Protein AF-A0A2S4V5U6-F1 (afdb_monomer_lite)

Structure (mmCIF, N/CA/C/O backbone):
data_AF-A0A2S4V5U6-F1
#
_entry.id   AF-A0A2S4V5U6-F1
#
loop_
_atom_site.group_PDB
_atom_site.id
_atom_site.type_symbol
_atom_site.label_atom_id
_atom_site.label_alt_id
_atom_site.label_comp_id
_atom_site.label_asym_id
_atom_site.label_entity_id
_atom_site.label_seq_id
_atom_site.pdbx_PDB_ins_code
_atom_site.Cartn_x
_atom_site.Cartn_y
_atom_site.Cartn_z
_atom_site.occupancy
_atom_site.B_iso_or_equiv
_atom_site.auth_seq_id
_atom_site.auth_comp_id
_atom_site.auth_asym_id
_atom_site.auth_atom_id
_atom_site.pdbx_PDB_model_num
ATOM 1 N N . MET A 1 1 ? 80.285 39.585 6.128 1.00 39.12 1 MET A N 1
ATOM 2 C CA . MET A 1 1 ? 80.106 38.207 5.616 1.00 39.12 1 MET A CA 1
ATOM 3 C C . MET A 1 1 ? 78.692 37.793 6.022 1.00 39.12 1 MET A C 1
ATOM 5 O O . MET A 1 1 ? 78.458 37.693 7.212 1.00 39.12 1 MET A O 1
ATOM 9 N N . VAL A 1 2 ? 77.653 37.970 5.188 1.00 35.75 2 VAL A N 1
ATOM 10 C CA . VAL A 1 2 ? 77.141 37.021 4.156 1.00 35.75 2 VAL A CA 1
ATOM 11 C C . VAL A 1 2 ? 77.070 35.597 4.740 1.00 35.75 2 VAL A C 1
ATOM 13 O O . VAL A 1 2 ? 78.108 35.108 5.160 1.00 35.75 2 VAL A O 1
ATOM 16 N N . ALA A 1 3 ? 75.934 34.904 4.883 1.00 43.38 3 ALA A N 1
ATOM 17 C CA . ALA A 1 3 ? 74.762 34.727 4.010 1.00 43.38 3 ALA A CA 1
ATOM 18 C C . ALA A 1 3 ? 73.458 34.610 4.848 1.00 43.38 3 ALA A C 1
ATOM 20 O O . ALA A 1 3 ? 73.509 34.146 5.980 1.00 43.38 3 ALA A O 1
ATOM 21 N N . LYS A 1 4 ? 72.295 35.151 4.449 1.00 37.78 4 LYS A N 1
ATOM 22 C CA . LYS A 1 4 ? 71.373 34.708 3.376 1.00 37.78 4 LYS A CA 1
ATOM 23 C C . LYS A 1 4 ? 70.916 33.247 3.536 1.00 37.78 4 LYS A C 1
ATOM 25 O O . LYS A 1 4 ? 71.579 32.336 3.060 1.00 37.78 4 LYS A O 1
ATOM 30 N N . GLY A 1 5 ? 69.744 33.068 4.144 1.00 37.75 5 GLY A N 1
ATOM 31 C CA . GLY A 1 5 ? 68.896 31.884 4.016 1.00 37.75 5 GLY A CA 1
ATOM 32 C C . GLY A 1 5 ? 67.465 32.376 3.830 1.00 37.75 5 GLY A C 1
ATOM 33 O O . GLY A 1 5 ? 66.904 32.994 4.728 1.00 37.75 5 GLY A O 1
ATOM 34 N N . ALA A 1 6 ? 66.934 32.200 2.630 1.00 43.66 6 ALA A N 1
ATOM 35 C CA . ALA A 1 6 ? 65.596 32.586 2.222 1.00 43.66 6 ALA A CA 1
ATOM 36 C C . ALA A 1 6 ? 64.948 31.348 1.588 1.00 43.66 6 ALA A C 1
ATOM 38 O O . ALA A 1 6 ? 65.655 30.675 0.842 1.00 43.66 6 ALA A O 1
ATOM 39 N N . VAL A 1 7 ? 63.630 31.178 1.817 1.00 38.94 7 VAL A N 1
ATOM 40 C CA . VAL A 1 7 ? 62.630 30.839 0.768 1.00 38.94 7 VAL A CA 1
ATOM 41 C C . VAL A 1 7 ? 62.704 29.346 0.334 1.00 38.94 7 VAL A C 1
ATOM 43 O O . VAL A 1 7 ? 63.752 28.875 -0.073 1.00 38.94 7 VAL A O 1
ATOM 46 N N . GLU A 1 8 ? 61.695 28.466 0.440 1.00 36.72 8 GLU A N 1
ATOM 47 C CA . GLU A 1 8 ? 60.225 28.547 0.571 1.00 36.72 8 GLU A CA 1
ATOM 48 C C . GLU A 1 8 ? 59.717 27.232 1.192 1.00 36.72 8 GLU A C 1
ATOM 50 O O . GLU A 1 8 ? 60.303 26.168 0.997 1.00 36.72 8 GLU A O 1
ATOM 55 N N . SER A 1 9 ? 58.617 27.277 1.940 1.00 43.78 9 SER A N 1
ATOM 56 C CA . SER A 1 9 ? 57.800 26.090 2.214 1.00 43.78 9 SER A CA 1
ATOM 57 C C . SER A 1 9 ? 56.418 26.394 1.670 1.00 43.78 9 SER A C 1
ATOM 59 O O . SER A 1 9 ? 55.636 27.108 2.293 1.00 43.78 9 SER A O 1
ATOM 61 N N . GLU A 1 10 ? 56.198 25.918 0.450 1.00 48.16 10 GLU A N 1
ATOM 62 C CA . GLU A 1 10 ? 54.968 26.075 -0.309 1.00 48.16 10 GLU A CA 1
ATOM 63 C C . GLU A 1 10 ? 53.798 25.445 0.453 1.00 48.16 10 GLU A C 1
ATOM 65 O O . GLU A 1 10 ? 53.814 24.272 0.838 1.00 48.16 10 GLU A O 1
ATOM 70 N N . ALA A 1 11 ? 52.777 26.263 0.682 1.00 43.38 11 ALA A N 1
ATOM 71 C CA . ALA A 1 11 ? 51.491 25.856 1.204 1.00 43.38 11 ALA A CA 1
ATOM 72 C C . ALA A 1 11 ? 50.638 25.297 0.057 1.00 43.38 11 ALA A C 1
ATOM 74 O O . ALA A 1 11 ? 50.002 26.055 -0.668 1.00 43.38 11 ALA A O 1
ATOM 75 N N . GLU A 1 12 ? 50.559 23.976 -0.076 1.00 45.78 12 GLU A N 1
ATOM 76 C CA . GLU A 1 12 ? 49.562 23.343 -0.946 1.00 45.78 12 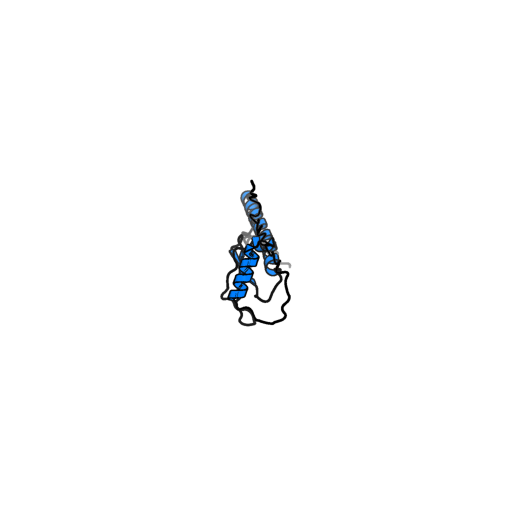GLU A CA 1
ATOM 77 C C . GLU A 1 12 ? 48.275 23.102 -0.152 1.00 45.78 12 GLU A C 1
ATOM 79 O O . GLU A 1 12 ? 48.064 22.106 0.545 1.00 45.78 12 GLU A O 1
ATOM 84 N N . LYS A 1 13 ? 47.406 24.106 -0.247 1.00 44.38 13 LYS A N 1
ATOM 85 C CA . LYS A 1 13 ? 46.023 24.108 0.213 1.00 44.38 13 LYS A CA 1
ATOM 86 C C . LYS A 1 13 ? 45.183 23.285 -0.770 1.00 44.38 13 LYS A C 1
ATOM 88 O O . LYS A 1 13 ? 44.552 23.832 -1.668 1.00 44.38 13 LYS A O 1
ATOM 93 N N . GLY A 1 14 ? 45.151 21.969 -0.585 1.00 35.97 14 GLY A N 1
ATOM 94 C CA . GLY A 1 14 ? 44.276 21.072 -1.341 1.00 35.97 14 GLY A CA 1
ATOM 95 C C . GLY A 1 14 ? 42.813 21.182 -0.904 1.00 35.97 14 GLY A C 1
ATOM 96 O O . GLY A 1 14 ? 42.323 20.345 -0.149 1.00 35.97 14 GLY A O 1
ATOM 97 N N . VAL A 1 15 ? 42.104 22.209 -1.380 1.00 46.12 15 VAL A N 1
ATOM 98 C CA . VAL A 1 15 ? 40.636 22.196 -1.460 1.00 46.12 15 VAL A CA 1
ATOM 99 C C . VAL A 1 15 ? 40.277 21.192 -2.551 1.00 46.12 15 VAL A C 1
ATOM 101 O O . VAL A 1 15 ? 40.352 21.506 -3.735 1.00 46.12 15 VAL A O 1
ATOM 104 N N . SER A 1 16 ? 39.925 19.967 -2.167 1.00 39.97 16 SER A N 1
ATOM 105 C CA . SER A 1 16 ? 39.178 19.093 -3.068 1.00 39.97 16 SER A CA 1
ATOM 106 C C . SER A 1 16 ? 37.713 19.480 -2.943 1.00 39.97 16 SER A C 1
ATOM 108 O O . SER A 1 16 ? 37.043 19.184 -1.955 1.00 39.97 16 SER A O 1
ATOM 110 N N . ASP A 1 17 ? 37.280 20.243 -3.941 1.00 40.75 17 ASP A N 1
ATOM 111 C CA . ASP A 1 17 ? 35.897 20.548 -4.258 1.00 40.75 17 ASP A CA 1
ATOM 112 C C . ASP A 1 17 ? 35.076 19.259 -4.120 1.00 40.75 17 ASP A C 1
ATOM 114 O O . ASP A 1 17 ? 35.270 18.285 -4.856 1.00 40.75 17 ASP A O 1
ATOM 118 N N . VAL A 1 18 ? 34.214 19.214 -3.101 1.00 49.16 18 VAL A N 1
ATOM 119 C CA . VAL A 1 18 ? 33.159 18.213 -3.039 1.00 49.16 18 VAL A CA 1
ATOM 120 C C . VAL A 1 18 ? 32.259 18.573 -4.201 1.00 49.16 18 VAL A C 1
ATOM 122 O O . VAL A 1 18 ? 31.381 19.424 -4.067 1.00 49.16 18 VAL A O 1
ATOM 125 N N . ASN A 1 19 ? 32.508 17.926 -5.337 1.00 46.19 19 ASN A N 1
ATOM 126 C CA . ASN A 1 19 ? 31.580 17.872 -6.441 1.00 46.19 19 ASN A CA 1
ATOM 127 C C . ASN A 1 19 ? 30.310 17.199 -5.908 1.00 46.19 19 ASN A C 1
ATOM 129 O O . ASN A 1 19 ? 30.114 15.986 -6.002 1.00 46.19 19 ASN A O 1
ATOM 133 N N . VAL A 1 20 ? 29.457 18.009 -5.280 1.00 55.94 20 VAL A N 1
ATOM 134 C CA . VAL A 1 20 ? 28.028 17.777 -5.157 1.00 55.94 20 VAL A CA 1
ATOM 135 C C . VAL A 1 20 ? 27.509 17.906 -6.578 1.00 55.94 20 VAL A C 1
ATOM 137 O O . VAL A 1 20 ? 26.857 18.877 -6.959 1.00 55.94 20 VAL A O 1
ATOM 140 N N . GLU A 1 21 ? 27.804 16.886 -7.379 1.00 38.00 21 GLU A N 1
ATOM 141 C CA . GLU A 1 21 ? 27.015 16.580 -8.546 1.00 38.00 21 GLU A CA 1
ATOM 142 C C . GLU A 1 21 ? 25.685 16.079 -7.995 1.00 38.00 21 GLU A C 1
ATOM 144 O O . GLU A 1 21 ? 25.425 14.897 -7.770 1.00 38.00 21 GLU A O 1
ATOM 149 N N . SER A 1 22 ? 24.846 17.072 -7.705 1.00 54.38 22 SER A N 1
ATOM 150 C CA . SER A 1 22 ? 23.420 17.012 -7.929 1.00 54.38 22 SER A CA 1
ATOM 151 C C . SER A 1 22 ? 23.220 16.278 -9.246 1.00 54.38 22 SER A C 1
ATOM 153 O O . SER A 1 22 ? 23.324 16.866 -10.326 1.00 54.38 22 SER A O 1
ATOM 155 N N . VAL A 1 23 ? 22.968 14.970 -9.154 1.00 49.03 23 VAL A N 1
ATOM 156 C CA . VAL A 1 23 ? 22.489 14.156 -10.270 1.00 49.03 23 VAL A CA 1
ATOM 157 C C . VAL A 1 23 ? 21.043 14.580 -10.504 1.00 49.03 23 VAL A C 1
ATOM 159 O O . VAL A 1 23 ? 20.062 13.910 -10.181 1.00 49.03 23 VAL A O 1
ATOM 162 N N . SER A 1 24 ? 20.935 15.808 -10.995 1.00 43.53 24 SER A N 1
ATOM 163 C CA . SER A 1 24 ? 19.780 16.370 -11.638 1.00 43.53 24 SER A CA 1
ATOM 164 C C . SER A 1 24 ? 19.454 15.428 -12.781 1.00 43.53 24 SER A C 1
ATOM 166 O O . SER A 1 24 ? 20.222 15.240 -13.713 1.00 43.53 24 SER A O 1
ATOM 168 N N . SER A 1 25 ? 18.338 14.733 -12.593 1.00 55.94 25 SER A N 1
ATOM 169 C CA . SER A 1 25 ? 17.622 13.891 -13.543 1.00 55.94 25 SER A CA 1
ATOM 170 C C . SER A 1 25 ? 17.936 14.189 -15.015 1.00 55.94 25 SER A C 1
ATOM 172 O O . SER A 1 25 ? 17.180 14.888 -15.692 1.00 55.94 25 SER A O 1
ATOM 174 N N . THR A 1 26 ? 18.993 13.576 -15.548 1.00 37.56 26 THR A N 1
ATOM 175 C CA . THR A 1 26 ? 19.149 13.428 -16.989 1.00 37.56 26 THR A CA 1
ATOM 176 C C . THR A 1 26 ? 18.163 12.352 -17.417 1.00 37.56 26 THR A C 1
ATOM 178 O O . THR A 1 26 ? 18.301 11.169 -17.098 1.00 37.56 26 THR A O 1
ATOM 181 N N . LYS A 1 27 ? 17.107 12.777 -18.117 1.00 55.69 27 LYS A N 1
ATOM 182 C CA . LYS A 1 27 ? 16.284 11.894 -18.945 1.00 55.69 27 LYS A CA 1
ATOM 183 C C . LYS A 1 27 ? 17.193 11.277 -20.010 1.00 55.69 27 LYS A C 1
ATOM 185 O O . LYS A 1 27 ? 17.309 11.806 -21.109 1.00 55.69 27 LYS A O 1
ATOM 190 N N . ASN A 1 28 ? 17.819 10.148 -19.702 1.00 35.81 28 ASN A N 1
ATOM 191 C CA . ASN A 1 28 ? 18.374 9.277 -20.726 1.00 35.81 28 ASN A CA 1
ATOM 192 C C . ASN A 1 28 ? 17.231 8.424 -21.271 1.00 35.81 28 ASN A C 1
ATOM 194 O O . ASN A 1 28 ? 16.790 7.447 -20.669 1.00 35.81 28 ASN A O 1
ATOM 198 N N . SER A 1 29 ? 16.740 8.838 -22.432 1.00 52.31 29 SER A N 1
ATOM 199 C CA . SER A 1 29 ? 15.875 8.083 -23.326 1.00 52.31 29 SER A CA 1
ATOM 200 C C . SER A 1 29 ? 16.629 6.895 -23.932 1.00 52.31 29 SER A C 1
ATOM 202 O O . SER A 1 29 ? 16.849 6.857 -25.132 1.00 52.31 29 SER A O 1
ATOM 204 N N . ASN A 1 30 ? 17.021 5.929 -23.102 1.00 43.78 30 ASN A N 1
ATOM 205 C CA . ASN A 1 30 ? 17.422 4.593 -23.528 1.00 43.78 30 ASN A CA 1
ATOM 206 C C . ASN A 1 30 ? 16.559 3.622 -22.726 1.00 43.78 30 ASN A C 1
ATOM 208 O O . ASN A 1 30 ? 16.709 3.530 -21.510 1.00 43.78 30 ASN A O 1
ATOM 212 N N . GLY A 1 31 ? 15.619 2.947 -23.390 1.00 49.38 31 GLY A N 1
ATOM 213 C CA . GLY A 1 31 ? 14.682 1.994 -22.791 1.00 49.38 31 GLY A CA 1
ATOM 214 C C . GLY A 1 31 ? 15.353 0.718 -22.279 1.00 49.38 31 GLY A C 1
ATOM 215 O O . GLY A 1 31 ? 14.989 -0.377 -22.698 1.00 49.38 31 GLY A O 1
ATOM 216 N N . LEU A 1 32 ? 16.331 0.838 -21.379 1.00 54.44 32 LEU A N 1
ATOM 217 C CA . LEU A 1 32 ? 16.783 -0.281 -20.570 1.00 54.44 32 LEU A CA 1
ATOM 218 C C . LEU A 1 32 ? 15.656 -0.591 -19.591 1.00 54.44 32 LEU A C 1
ATOM 220 O O . LEU A 1 32 ? 15.419 0.154 -18.640 1.00 54.44 32 LEU A O 1
ATOM 224 N N . GLN A 1 33 ? 14.939 -1.685 -19.846 1.00 62.62 33 GLN A N 1
ATOM 225 C CA . GLN A 1 33 ? 14.068 -2.256 -18.832 1.00 62.62 33 GLN A CA 1
ATOM 226 C C . GLN A 1 33 ? 14.937 -2.600 -17.625 1.00 62.62 33 GLN A C 1
ATOM 228 O O . GLN A 1 33 ? 15.768 -3.507 -17.684 1.00 62.62 33 GLN A O 1
ATOM 233 N N . LEU A 1 34 ? 14.780 -1.831 -16.550 1.00 67.62 34 LEU A N 1
ATOM 234 C CA . LEU A 1 34 ? 15.408 -2.145 -15.282 1.00 67.62 34 LEU A CA 1
ATOM 235 C C . LEU A 1 34 ? 14.906 -3.520 -14.839 1.00 67.62 34 LEU A C 1
ATOM 237 O O . LEU A 1 34 ? 13.717 -3.830 -14.921 1.00 67.62 34 LEU A O 1
ATOM 241 N N . THR A 1 35 ? 15.836 -4.363 -14.401 1.00 82.31 35 THR A N 1
ATOM 242 C CA . THR A 1 35 ? 15.494 -5.671 -13.836 1.00 82.31 35 THR A CA 1
ATOM 243 C C . THR A 1 35 ? 14.677 -5.453 -12.561 1.00 82.31 35 THR A C 1
ATOM 245 O O . THR A 1 35 ? 14.930 -4.485 -11.841 1.00 82.31 35 THR A O 1
ATOM 248 N N . ASP A 1 36 ? 13.783 -6.378 -12.204 1.00 84.00 36 ASP A N 1
ATOM 249 C CA . ASP A 1 36 ? 12.962 -6.297 -10.981 1.00 84.00 36 ASP A CA 1
ATOM 250 C C . ASP A 1 36 ? 13.782 -5.931 -9.723 1.00 84.00 36 ASP A C 1
ATOM 252 O O . ASP A 1 36 ? 13.363 -5.137 -8.882 1.00 84.00 36 ASP A O 1
ATOM 256 N N . LYS A 1 37 ? 15.014 -6.450 -9.619 1.00 86.00 37 LYS A N 1
ATOM 257 C CA . LYS A 1 37 ? 15.950 -6.138 -8.524 1.00 86.00 37 LYS A CA 1
ATOM 258 C C . LYS A 1 37 ? 16.420 -4.678 -8.511 1.00 86.00 37 LYS A C 1
ATOM 260 O O . LYS A 1 37 ? 16.657 -4.125 -7.440 1.00 86.00 37 LYS A O 1
ATOM 265 N N . GLN A 1 38 ? 16.617 -4.064 -9.676 1.00 88.88 38 GLN A N 1
ATOM 266 C CA . GLN A 1 38 ? 17.033 -2.663 -9.784 1.00 88.88 38 GLN A CA 1
ATOM 267 C C . GLN A 1 38 ? 15.879 -1.726 -9.418 1.00 88.88 38 GLN A C 1
ATOM 269 O O . GLN A 1 38 ? 16.086 -0.773 -8.668 1.00 88.88 38 GLN A O 1
ATOM 274 N N . GLU A 1 39 ? 14.666 -2.044 -9.874 1.00 88.25 39 GLU A N 1
ATOM 275 C CA . GLU A 1 39 ? 13.440 -1.336 -9.489 1.00 88.25 39 GLU A CA 1
ATOM 276 C C . GLU A 1 39 ? 13.212 -1.394 -7.973 1.00 88.25 39 GLU A C 1
ATOM 278 O O . GLU A 1 39 ? 12.937 -0.371 -7.345 1.00 88.25 39 GLU A O 1
ATOM 283 N N . LEU A 1 40 ? 13.440 -2.558 -7.354 1.00 90.88 40 LEU A N 1
ATOM 284 C CA . LEU A 1 40 ? 13.373 -2.701 -5.900 1.00 90.88 40 LEU A CA 1
ATOM 285 C C . LEU A 1 40 ? 14.376 -1.800 -5.178 1.00 90.88 40 LEU A C 1
ATOM 287 O O . LEU A 1 40 ? 13.994 -1.071 -4.264 1.00 90.88 40 LEU A O 1
ATOM 291 N N . LYS A 1 41 ? 15.649 -1.805 -5.595 1.00 90.81 41 LYS A N 1
ATOM 292 C CA . LYS A 1 41 ? 16.674 -0.938 -4.992 1.00 90.81 41 LYS A CA 1
ATOM 293 C C . LYS A 1 41 ? 16.291 0.535 -5.104 1.00 90.81 41 LYS A C 1
ATOM 295 O O . LYS A 1 41 ? 16.396 1.272 -4.130 1.00 90.81 41 LYS A O 1
ATOM 300 N N . LYS A 1 42 ? 15.796 0.964 -6.265 1.00 89.31 42 LYS A N 1
ATOM 301 C CA . LYS A 1 42 ? 15.328 2.338 -6.482 1.00 89.31 42 LYS A CA 1
ATOM 302 C C . LYS A 1 42 ? 14.148 2.692 -5.571 1.00 89.31 42 LYS A C 1
ATOM 304 O O . LYS A 1 42 ? 14.126 3.781 -4.997 1.00 89.31 42 LYS A O 1
ATOM 309 N N . ALA A 1 43 ? 13.192 1.780 -5.403 1.00 89.19 43 ALA A N 1
ATOM 310 C CA . ALA A 1 43 ? 12.062 1.965 -4.499 1.00 89.19 43 ALA A CA 1
ATOM 311 C C . ALA A 1 43 ? 12.508 2.076 -3.033 1.00 89.19 43 ALA A C 1
ATOM 313 O O . ALA A 1 43 ? 12.033 2.956 -2.317 1.00 89.19 43 ALA A O 1
ATOM 314 N N . GLN A 1 44 ? 13.455 1.238 -2.605 1.00 91.25 44 GLN A N 1
ATOM 315 C CA . GLN A 1 44 ? 14.035 1.282 -1.261 1.00 91.25 44 GLN A CA 1
ATOM 316 C C . GLN A 1 44 ? 14.820 2.573 -1.017 1.00 91.25 44 GLN A C 1
ATOM 318 O O . GLN A 1 44 ? 14.656 3.190 0.029 1.00 91.25 44 GLN A O 1
ATOM 323 N N . LEU A 1 45 ? 15.599 3.039 -1.995 1.00 90.69 45 LEU A N 1
ATOM 324 C CA . LEU A 1 45 ? 16.279 4.335 -1.921 1.00 90.69 45 LEU A CA 1
ATOM 325 C C . LEU A 1 45 ? 15.277 5.489 -1.819 1.00 90.69 45 LEU A C 1
ATOM 327 O O . LEU A 1 45 ? 15.442 6.380 -0.996 1.00 90.69 45 LEU A O 1
ATOM 331 N N . THR A 1 46 ? 14.199 5.453 -2.605 1.00 86.75 46 THR A N 1
ATOM 332 C CA . THR A 1 46 ? 13.139 6.475 -2.552 1.00 86.75 46 THR A CA 1
ATOM 333 C C . THR A 1 46 ? 12.446 6.498 -1.186 1.00 86.75 46 THR A C 1
ATOM 335 O O . THR A 1 46 ? 12.134 7.570 -0.670 1.00 86.75 46 THR A O 1
ATOM 338 N N . HIS A 1 47 ? 12.225 5.322 -0.593 1.00 88.44 47 HIS A N 1
ATOM 339 C CA . HIS A 1 47 ? 11.672 5.176 0.753 1.00 88.44 47 HIS A CA 1
ATOM 340 C C . HIS A 1 47 ? 12.637 5.708 1.823 1.00 88.44 47 HIS A C 1
ATOM 342 O O . HIS A 1 47 ? 12.238 6.533 2.642 1.00 88.44 47 HIS A O 1
ATOM 348 N N . SER A 1 48 ? 13.915 5.325 1.748 1.00 87.75 48 SER A N 1
ATOM 349 C CA . SER A 1 48 ? 14.979 5.742 2.671 1.00 87.75 48 SER A CA 1
ATOM 350 C C . SER A 1 48 ? 15.260 7.242 2.621 1.00 87.75 48 SER A C 1
ATOM 352 O O . SER A 1 48 ? 15.471 7.864 3.657 1.00 87.75 48 SER A O 1
ATOM 354 N N . ASN A 1 49 ? 15.232 7.844 1.431 1.00 85.81 49 ASN A N 1
ATOM 355 C CA . ASN A 1 49 ? 15.447 9.280 1.256 1.00 85.81 49 ASN A CA 1
ATOM 356 C C . ASN A 1 49 ? 14.323 10.125 1.881 1.00 85.81 49 ASN A C 1
ATOM 358 O O . ASN A 1 49 ? 14.461 11.341 1.964 1.00 85.81 49 ASN A O 1
ATOM 362 N N . GLY A 1 50 ? 13.198 9.517 2.289 1.00 71.19 50 GLY A N 1
ATOM 363 C CA . GLY A 1 50 ? 12.143 10.190 3.053 1.00 71.19 50 GLY A CA 1
ATOM 364 C C . GLY A 1 50 ? 11.440 11.337 2.318 1.00 71.19 50 GLY A C 1
ATOM 365 O O . GLY A 1 50 ? 10.690 12.089 2.932 1.00 71.19 50 GLY A O 1
ATOM 366 N N . GLY A 1 51 ? 11.650 11.481 1.004 1.00 69.69 51 GLY A N 1
ATOM 367 C CA . GLY A 1 51 ? 11.286 12.686 0.251 1.00 69.69 51 GLY A CA 1
ATOM 368 C C . GLY A 1 51 ? 9.783 12.940 0.085 1.00 69.69 51 GLY A C 1
ATOM 369 O O . GLY A 1 51 ? 9.398 13.999 -0.398 1.00 69.69 51 GLY A O 1
ATOM 370 N N . SER A 1 52 ? 8.909 12.003 0.473 1.00 76.19 52 SER A N 1
ATOM 371 C CA . SER A 1 52 ? 7.469 12.267 0.513 1.00 76.19 52 SER A CA 1
ATOM 372 C C . SER A 1 52 ? 6.801 11.649 1.736 1.00 76.19 52 SER A C 1
ATOM 374 O O . SER A 1 52 ? 7.044 10.492 2.085 1.00 76.19 52 SER A O 1
ATOM 376 N N . ALA A 1 53 ? 5.876 12.404 2.334 1.00 79.12 53 ALA A N 1
ATOM 377 C CA . ALA A 1 53 ? 5.073 11.966 3.476 1.00 79.12 53 ALA A CA 1
ATOM 378 C C . ALA A 1 53 ? 4.259 10.690 3.189 1.00 79.12 53 ALA A C 1
ATOM 380 O O . ALA A 1 53 ? 3.883 9.971 4.112 1.00 79.12 53 ALA A O 1
ATOM 381 N N . SER A 1 54 ? 4.002 10.392 1.911 1.00 79.44 54 SER A N 1
ATOM 382 C CA . SER A 1 54 ? 3.269 9.196 1.497 1.00 79.44 54 SER A CA 1
ATOM 383 C C . SER A 1 54 ? 4.026 7.906 1.820 1.00 79.44 54 SER A C 1
ATOM 385 O O . SER A 1 54 ? 3.439 6.996 2.398 1.00 79.44 54 SER A O 1
ATOM 387 N N . TYR A 1 55 ? 5.334 7.846 1.541 1.00 87.31 55 TYR A N 1
ATOM 388 C CA . TYR A 1 55 ? 6.148 6.650 1.781 1.00 87.31 55 TYR A CA 1
ATOM 389 C C . TYR A 1 55 ? 6.406 6.394 3.270 1.00 87.31 55 TYR A C 1
ATOM 391 O O . TYR A 1 55 ? 6.624 5.251 3.658 1.00 87.31 55 TYR A O 1
ATOM 399 N N . ALA A 1 56 ? 6.305 7.421 4.120 1.00 88.62 56 ALA A N 1
ATOM 400 C CA . ALA A 1 56 ? 6.506 7.286 5.562 1.00 88.62 56 ALA A CA 1
ATOM 401 C C . ALA A 1 56 ? 5.475 6.357 6.240 1.00 88.62 56 ALA A C 1
ATOM 403 O O . ALA A 1 56 ? 5.790 5.730 7.256 1.00 88.62 56 ALA A O 1
ATOM 404 N N . TYR A 1 57 ? 4.268 6.234 5.673 1.00 90.50 57 TYR A N 1
ATOM 405 C CA . TYR A 1 57 ? 3.190 5.378 6.191 1.00 90.50 57 TYR A CA 1
ATOM 406 C C . TYR A 1 57 ? 3.381 3.882 5.876 1.00 90.50 57 TYR A C 1
ATOM 408 O O . TYR A 1 57 ? 2.668 3.031 6.409 1.00 90.50 57 TYR A O 1
ATOM 416 N N . PHE A 1 58 ? 4.358 3.554 5.032 1.00 92.50 58 PHE A N 1
ATOM 417 C CA . PHE A 1 58 ? 4.666 2.189 4.619 1.00 92.50 58 PHE A CA 1
ATOM 418 C C . PHE A 1 58 ? 6.023 1.749 5.176 1.00 92.50 58 PHE A C 1
ATOM 420 O O . PHE A 1 58 ? 6.885 2.583 5.483 1.00 92.50 58 PHE A O 1
ATOM 427 N N . GLU A 1 59 ? 6.223 0.443 5.338 1.00 93.12 59 GLU A N 1
ATOM 428 C CA . GLU A 1 59 ? 7.551 -0.117 5.617 1.00 93.12 59 GLU A CA 1
ATOM 429 C C . GLU A 1 59 ? 8.383 -0.210 4.332 1.00 93.12 59 GLU A C 1
ATOM 431 O O . GLU A 1 59 ? 7.987 0.281 3.269 1.00 93.12 59 GLU A O 1
ATOM 436 N N . THR A 1 60 ? 9.574 -0.795 4.443 1.00 92.31 60 THR A N 1
ATOM 437 C CA . THR A 1 60 ? 10.481 -0.946 3.310 1.00 92.31 60 THR A CA 1
ATOM 438 C C . THR A 1 60 ? 9.809 -1.748 2.191 1.00 92.31 60 THR A C 1
ATOM 440 O O . THR A 1 60 ? 9.218 -2.801 2.448 1.00 92.31 60 THR A O 1
ATOM 443 N N . PRO A 1 61 ? 9.871 -1.271 0.935 1.00 92.69 61 PRO A N 1
ATOM 444 C CA . PRO A 1 61 ? 9.256 -1.980 -0.172 1.00 92.69 61 PRO A CA 1
ATOM 445 C C . PRO A 1 61 ? 9.971 -3.302 -0.439 1.00 92.69 61 PRO A C 1
ATOM 447 O O . PRO A 1 61 ? 11.198 -3.413 -0.311 1.00 92.69 61 PRO A O 1
ATOM 450 N N . GLN A 1 62 ? 9.180 -4.288 -0.850 1.00 92.81 62 GLN A N 1
ATOM 451 C CA . GLN A 1 62 ? 9.614 -5.653 -1.127 1.00 92.81 62 GLN A CA 1
ATOM 452 C C . GLN A 1 62 ? 9.147 -6.095 -2.513 1.00 92.81 62 GLN A C 1
ATOM 454 O O . GLN A 1 62 ? 8.239 -5.508 -3.106 1.00 92.81 62 GLN A O 1
ATOM 459 N N . LEU A 1 63 ? 9.778 -7.139 -3.043 1.00 91.50 63 LEU A N 1
ATOM 460 C CA . LEU A 1 63 ? 9.320 -7.780 -4.269 1.00 91.50 63 LEU A CA 1
ATOM 461 C C . LEU A 1 63 ? 8.143 -8.699 -3.934 1.00 91.50 63 LEU A C 1
ATOM 463 O O . LEU A 1 63 ? 8.273 -9.564 -3.072 1.00 91.50 63 LEU A O 1
ATOM 467 N N . ALA A 1 64 ? 7.019 -8.533 -4.623 1.00 89.88 64 ALA A N 1
ATOM 468 C CA . ALA A 1 64 ? 5.921 -9.485 -4.550 1.00 89.88 64 ALA A CA 1
ATOM 469 C C . ALA A 1 64 ? 6.150 -10.644 -5.532 1.00 89.88 64 ALA A C 1
ATOM 471 O O . ALA A 1 64 ? 6.796 -10.482 -6.572 1.00 89.88 64 ALA A O 1
ATOM 472 N N . ASP A 1 65 ? 5.551 -11.798 -5.242 1.00 88.12 65 ASP A N 1
ATOM 473 C CA . ASP A 1 65 ? 5.421 -12.884 -6.224 1.00 88.12 65 ASP A CA 1
ATOM 474 C C . ASP A 1 65 ? 4.302 -12.618 -7.243 1.00 88.12 65 ASP A C 1
ATOM 476 O O . ASP A 1 65 ? 4.223 -13.276 -8.279 1.00 88.12 65 ASP A O 1
ATOM 480 N N . ALA A 1 66 ? 3.468 -11.605 -6.983 1.00 87.81 66 ALA A N 1
ATOM 481 C CA . ALA A 1 66 ? 2.471 -11.119 -7.921 1.00 87.81 66 ALA A CA 1
ATOM 482 C C . ALA A 1 66 ? 3.137 -10.522 -9.170 1.00 87.81 66 ALA A C 1
ATOM 484 O O . ALA A 1 66 ? 4.026 -9.666 -9.080 1.00 87.81 66 ALA A O 1
ATOM 485 N N . LEU A 1 67 ? 2.665 -10.959 -10.336 1.00 90.06 67 LEU A N 1
ATOM 486 C CA . LEU A 1 67 ? 3.098 -10.467 -11.637 1.00 90.06 67 LEU A CA 1
ATOM 487 C C . LEU A 1 67 ? 2.068 -9.493 -12.215 1.00 90.06 67 LEU A C 1
ATOM 489 O O . LEU A 1 67 ? 0.862 -9.683 -12.060 1.00 90.06 67 LEU A O 1
ATOM 493 N N . ASP A 1 68 ? 2.544 -8.468 -12.917 1.00 85.94 68 ASP A N 1
ATOM 494 C CA . ASP A 1 68 ? 1.696 -7.581 -13.707 1.00 85.94 68 ASP A CA 1
ATOM 495 C C . ASP A 1 68 ? 1.239 -8.248 -15.025 1.00 85.94 68 ASP A C 1
ATOM 497 O O . ASP A 1 68 ? 1.646 -9.357 -15.389 1.00 85.94 68 ASP A O 1
ATOM 501 N N . LYS A 1 69 ? 0.416 -7.532 -15.801 1.00 88.31 69 LYS A N 1
ATOM 502 C CA . LYS A 1 69 ? -0.046 -7.963 -17.136 1.00 88.31 69 LYS A CA 1
ATOM 503 C C . LYS A 1 69 ? 1.086 -8.212 -18.149 1.00 88.31 69 LYS A C 1
ATOM 505 O O . LYS A 1 69 ? 0.856 -8.831 -19.182 1.00 88.31 69 LYS A O 1
ATOM 510 N N . HIS A 1 70 ? 2.293 -7.731 -17.865 1.00 85.19 70 HIS A N 1
ATOM 511 C CA . HIS A 1 70 ? 3.499 -7.900 -18.672 1.00 85.19 70 HIS A CA 1
ATOM 512 C C . HIS A 1 70 ? 4.454 -8.954 -18.089 1.00 85.19 70 HIS A C 1
ATOM 514 O O . HIS A 1 70 ? 5.595 -9.048 -18.538 1.00 85.19 70 HIS A O 1
ATOM 520 N N . ARG A 1 71 ? 3.998 -9.762 -17.118 1.00 83.88 71 ARG A N 1
ATOM 521 C CA . ARG A 1 71 ? 4.791 -10.778 -16.406 1.00 83.88 71 ARG A CA 1
ATOM 522 C C . ARG A 1 71 ? 6.008 -10.216 -15.658 1.00 83.88 71 ARG A C 1
ATOM 524 O O . ARG A 1 71 ? 6.978 -10.939 -15.445 1.00 83.88 71 ARG A O 1
ATOM 531 N N . ARG A 1 72 ? 5.963 -8.952 -15.235 1.00 85.56 72 ARG A N 1
ATOM 532 C CA . ARG A 1 72 ? 6.982 -8.340 -14.369 1.00 85.56 72 ARG A CA 1
ATOM 533 C C . ARG A 1 72 ? 6.546 -8.399 -12.918 1.00 85.56 72 ARG A C 1
ATOM 535 O O . ARG A 1 72 ? 5.359 -8.238 -12.628 1.00 85.56 72 ARG A O 1
ATOM 542 N N . ARG A 1 73 ? 7.491 -8.610 -12.001 1.00 88.88 73 ARG A N 1
ATOM 543 C CA . ARG A 1 73 ? 7.175 -8.647 -10.569 1.00 88.88 73 ARG A CA 1
ATOM 544 C C . ARG A 1 73 ? 6.736 -7.273 -10.080 1.00 88.88 73 ARG A C 1
ATOM 546 O O . ARG A 1 73 ? 7.327 -6.250 -10.424 1.00 88.88 73 ARG A O 1
ATOM 553 N N . MET A 1 74 ? 5.690 -7.253 -9.264 1.00 92.19 74 MET A N 1
ATOM 554 C CA . MET A 1 74 ? 5.191 -6.027 -8.649 1.00 92.19 74 MET A CA 1
ATOM 555 C C . MET A 1 74 ? 5.971 -5.696 -7.376 1.00 92.19 74 MET A C 1
ATOM 557 O O . MET A 1 74 ? 6.437 -6.581 -6.658 1.00 92.19 74 MET A O 1
ATOM 561 N N . LEU A 1 75 ? 6.065 -4.407 -7.059 1.00 92.19 75 LEU A N 1
ATOM 562 C CA . LEU A 1 75 ? 6.546 -3.953 -5.759 1.00 92.19 75 LEU A CA 1
ATOM 563 C C . LEU A 1 75 ? 5.392 -3.995 -4.760 1.00 92.19 75 LEU A C 1
ATOM 565 O O . LEU A 1 75 ? 4.295 -3.527 -5.063 1.00 92.19 75 LEU A O 1
ATOM 569 N N . ALA A 1 76 ? 5.634 -4.539 -3.575 1.00 94.12 76 ALA A N 1
ATOM 570 C CA . ALA A 1 76 ? 4.708 -4.498 -2.457 1.00 94.12 76 ALA A CA 1
ATOM 571 C C . ALA A 1 76 ? 5.186 -3.474 -1.429 1.00 94.12 76 ALA A C 1
ATOM 573 O O . ALA A 1 76 ? 6.332 -3.511 -0.978 1.00 94.12 76 ALA A O 1
ATOM 574 N N . TYR A 1 77 ? 4.282 -2.575 -1.055 1.00 93.50 77 TYR A N 1
ATOM 575 C CA . TYR A 1 77 ? 4.475 -1.634 0.039 1.00 93.50 77 TYR A CA 1
ATOM 576 C C . TYR A 1 77 ? 3.605 -2.084 1.215 1.00 93.50 77 TYR A C 1
ATOM 578 O O . TYR A 1 77 ? 2.386 -1.919 1.141 1.00 93.50 77 TYR A O 1
ATOM 586 N N . PRO A 1 78 ? 4.177 -2.682 2.269 1.00 94.75 78 PRO A N 1
ATOM 587 C CA . PRO A 1 78 ? 3.427 -3.031 3.474 1.00 94.75 78 PRO A CA 1
ATOM 588 C C . PRO A 1 78 ? 2.991 -1.767 4.228 1.00 94.75 78 PRO A C 1
ATOM 590 O O . PRO A 1 78 ? 3.792 -0.864 4.478 1.00 94.75 78 PRO A O 1
ATOM 593 N N . CYS A 1 79 ? 1.710 -1.674 4.580 1.00 94.44 79 CYS A N 1
ATOM 594 C CA . CYS A 1 79 ? 1.184 -0.586 5.402 1.00 94.44 79 CYS A CA 1
ATOM 595 C C . CYS A 1 79 ? 1.517 -0.801 6.884 1.00 94.44 79 CYS A C 1
ATOM 597 O O . CYS A 1 79 ? 1.186 -1.844 7.440 1.00 94.44 79 CYS A O 1
ATOM 599 N N . LYS A 1 80 ? 2.064 0.220 7.557 1.00 93.19 80 LYS A N 1
ATOM 600 C CA . LYS A 1 80 ? 2.382 0.156 8.997 1.00 93.19 80 LYS A CA 1
ATOM 601 C C . LYS A 1 80 ? 1.156 0.074 9.907 1.00 93.19 80 LYS A C 1
ATOM 603 O O . LYS A 1 80 ? 1.256 -0.437 11.014 1.00 93.19 80 LYS A O 1
ATOM 608 N N . ALA A 1 81 ? 0.023 0.623 9.472 1.00 91.88 81 ALA A N 1
ATOM 609 C CA . ALA A 1 81 ? -1.179 0.709 10.300 1.00 91.88 81 ALA A CA 1
ATOM 610 C C . ALA A 1 81 ? -2.070 -0.533 10.185 1.00 91.88 81 ALA A C 1
ATOM 612 O O . ALA A 1 81 ? -2.557 -1.029 11.195 1.00 91.88 81 ALA A O 1
ATOM 613 N N . CYS A 1 82 ? -2.282 -1.042 8.966 1.00 92.69 82 CYS A N 1
ATOM 614 C CA . CYS A 1 82 ? -3.182 -2.176 8.725 1.00 92.69 82 CYS A CA 1
ATOM 615 C C . CYS A 1 82 ? -2.482 -3.452 8.233 1.00 92.69 82 CYS A C 1
ATOM 617 O O . CYS A 1 82 ? -3.155 -4.450 7.998 1.00 92.69 82 CYS A O 1
ATOM 619 N N . GLY A 1 83 ? -1.166 -3.432 7.996 1.00 91.94 83 GLY A N 1
ATOM 620 C CA . GLY A 1 83 ? -0.407 -4.588 7.498 1.00 91.94 83 GLY A CA 1
ATOM 621 C C . GLY A 1 83 ? -0.708 -4.991 6.048 1.00 91.94 83 GLY A C 1
ATOM 622 O O . GLY A 1 83 ? -0.101 -5.923 5.529 1.00 91.94 83 GLY A O 1
ATOM 623 N N . THR A 1 84 ? -1.628 -4.302 5.366 1.00 93.38 84 THR A N 1
ATOM 624 C CA . THR A 1 84 ? -2.000 -4.631 3.983 1.00 93.38 84 THR A CA 1
ATOM 625 C C . THR A 1 84 ? -0.815 -4.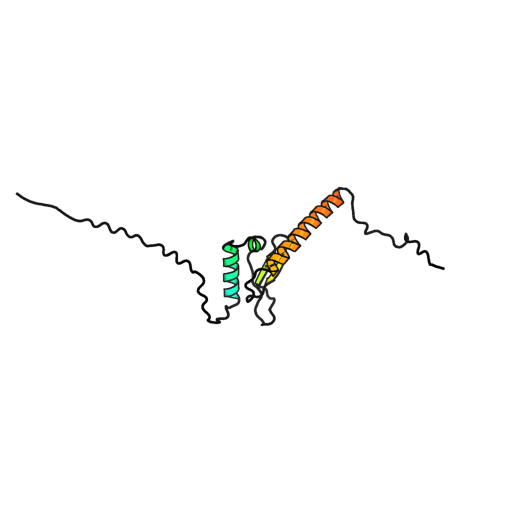416 3.041 1.00 93.38 84 THR A C 1
ATOM 627 O O . THR A 1 84 ? -0.088 -3.429 3.164 1.00 93.38 84 THR A O 1
ATOM 630 N N . LEU A 1 85 ? -0.644 -5.319 2.071 1.00 93.62 85 LEU A N 1
ATOM 631 C CA . LEU A 1 85 ? 0.348 -5.196 1.003 1.00 93.62 85 LEU A CA 1
ATOM 632 C C . LEU A 1 85 ? -0.247 -4.430 -0.181 1.00 93.62 85 LEU A C 1
ATOM 634 O O . LEU A 1 85 ? -1.160 -4.907 -0.854 1.00 93.62 85 LEU A O 1
ATOM 638 N N . ILE A 1 86 ? 0.280 -3.237 -0.460 1.00 92.81 86 ILE A N 1
ATOM 639 C CA . ILE A 1 86 ? -0.168 -2.426 -1.592 1.00 92.81 86 ILE A CA 1
ATOM 640 C C . ILE A 1 86 ? 0.739 -2.738 -2.779 1.00 92.81 86 ILE A C 1
ATOM 642 O O . ILE A 1 86 ? 1.900 -2.323 -2.814 1.00 92.81 86 ILE A O 1
ATOM 646 N N . HIS A 1 87 ? 0.203 -3.458 -3.764 1.00 92.31 87 HIS A N 1
ATOM 647 C CA . HIS A 1 87 ? 0.930 -3.782 -4.986 1.00 92.31 87 HIS A CA 1
ATOM 648 C C . HIS A 1 87 ? 0.998 -2.583 -5.935 1.00 92.31 87 HIS A C 1
ATOM 650 O O . HIS A 1 87 ? -0.001 -1.908 -6.208 1.00 92.31 87 HIS A O 1
ATOM 656 N N . ARG A 1 88 ? 2.194 -2.327 -6.466 1.00 88.50 88 ARG A N 1
ATOM 657 C CA . ARG A 1 88 ? 2.473 -1.261 -7.425 1.00 88.50 88 ARG A CA 1
ATOM 658 C C . ARG A 1 88 ? 3.298 -1.801 -8.597 1.00 88.50 88 ARG A C 1
ATOM 660 O O . ARG A 1 88 ? 4.344 -2.410 -8.362 1.00 88.50 88 ARG A O 1
ATOM 667 N N . PRO A 1 89 ? 2.858 -1.591 -9.849 1.00 86.38 89 PRO A N 1
ATOM 668 C CA . PRO A 1 89 ? 3.674 -1.916 -11.011 1.00 86.38 89 PRO A CA 1
ATOM 669 C C . PRO A 1 89 ? 4.938 -1.050 -11.066 1.00 86.38 89 PRO A C 1
ATOM 671 O O . PRO A 1 89 ? 4.912 0.116 -10.676 1.00 86.38 89 PRO A O 1
ATOM 674 N N . THR A 1 90 ? 6.031 -1.595 -11.597 1.00 81.19 90 THR A N 1
ATOM 675 C CA . THR A 1 90 ? 7.334 -0.906 -11.690 1.00 81.19 90 THR A CA 1
ATOM 676 C C . THR A 1 90 ? 7.345 0.261 -12.679 1.00 81.19 90 THR A C 1
ATOM 678 O O . THR A 1 90 ? 8.111 1.205 -12.527 1.00 81.19 90 THR A O 1
ATOM 681 N N . TYR A 1 91 ? 6.459 0.242 -13.675 1.00 79.00 91 TYR A N 1
ATOM 682 C CA . TYR A 1 91 ? 6.349 1.304 -14.677 1.00 79.00 91 TYR A CA 1
ATOM 683 C C . TYR A 1 91 ? 5.538 2.521 -14.206 1.00 79.00 91 TYR A C 1
ATOM 685 O O . TYR A 1 91 ? 5.596 3.578 -14.832 1.00 79.00 91 TYR A O 1
ATOM 693 N N . GLU A 1 92 ? 4.777 2.391 -13.117 1.00 76.69 92 GLU A N 1
ATOM 694 C CA . GLU A 1 92 ? 4.009 3.496 -12.550 1.00 76.69 92 GLU A CA 1
ATOM 695 C C . GLU A 1 92 ? 4.942 4.381 -11.719 1.00 76.69 92 GLU A C 1
ATOM 697 O O . GLU A 1 92 ? 5.461 3.963 -10.685 1.00 76.69 92 GLU A O 1
ATOM 702 N N . SER A 1 93 ? 5.158 5.625 -12.150 1.00 72.94 93 SER A N 1
ATOM 703 C CA . SER A 1 93 ? 6.008 6.590 -11.437 1.00 72.94 93 SER A CA 1
ATOM 704 C C . SER A 1 93 ? 5.257 7.359 -10.346 1.00 72.94 93 SER A C 1
ATOM 706 O O . SER A 1 93 ? 5.870 7.771 -9.361 1.00 72.94 93 SER A O 1
ATOM 708 N N . SER A 1 94 ? 3.925 7.458 -10.439 1.00 80.06 94 SER A N 1
ATOM 709 C CA . SER A 1 94 ? 3.078 8.180 -9.477 1.00 80.06 94 SER A CA 1
ATOM 710 C C . SER A 1 94 ? 2.680 7.334 -8.250 1.00 80.06 94 SER A C 1
ATOM 712 O O . SER A 1 94 ? 2.282 6.176 -8.422 1.00 80.06 94 SER A O 1
ATOM 714 N N . PRO A 1 95 ? 2.739 7.856 -7.008 1.00 83.50 95 PRO A N 1
ATOM 715 C CA . PRO A 1 95 ? 2.347 7.136 -5.790 1.00 83.50 95 PRO A CA 1
ATOM 716 C C . PRO A 1 95 ? 0.826 7.160 -5.522 1.00 83.50 95 PRO A C 1
ATOM 718 O O . PRO A 1 95 ? 0.386 7.019 -4.383 1.00 83.50 95 PRO A O 1
ATOM 721 N N . THR A 1 96 ? -0.015 7.370 -6.540 1.00 88.06 96 THR A N 1
ATOM 722 C CA . THR A 1 96 ? -1.466 7.575 -6.364 1.00 88.06 96 THR A CA 1
ATOM 723 C C . THR A 1 96 ? -2.168 6.412 -5.654 1.00 88.06 96 THR A C 1
ATOM 725 O O . THR A 1 96 ? -3.057 6.647 -4.838 1.00 88.06 96 THR A O 1
ATOM 728 N N . ASN A 1 97 ? -1.785 5.163 -5.931 1.00 88.94 97 ASN A N 1
ATOM 729 C CA . ASN A 1 97 ? -2.350 3.986 -5.259 1.00 88.94 97 ASN A CA 1
ATOM 730 C C . ASN A 1 97 ? -2.027 3.974 -3.753 1.00 88.94 97 ASN A C 1
ATOM 732 O O . ASN A 1 97 ? -2.909 3.710 -2.939 1.00 88.94 97 ASN A O 1
ATOM 736 N N . LEU A 1 98 ? -0.793 4.333 -3.389 1.00 89.31 98 LEU A N 1
ATOM 737 C CA . LEU A 1 98 ? -0.343 4.458 -2.004 1.00 89.31 98 LEU A CA 1
ATOM 738 C C . LEU A 1 98 ? -1.119 5.564 -1.285 1.00 89.31 98 LEU A C 1
ATOM 740 O O . LEU A 1 98 ? -1.652 5.339 -0.205 1.00 89.31 98 LEU A O 1
ATOM 744 N N . LEU A 1 99 ? -1.266 6.733 -1.911 1.00 91.31 99 LEU A N 1
ATOM 745 C CA . LEU A 1 99 ? -2.016 7.858 -1.342 1.00 91.31 99 LEU A CA 1
ATOM 746 C C . LEU A 1 99 ? -3.492 7.524 -1.095 1.00 91.31 99 LEU A C 1
ATOM 748 O O . LEU A 1 99 ? -4.018 7.839 -0.028 1.00 91.31 99 LEU A O 1
ATOM 752 N N . LYS A 1 100 ? -4.148 6.856 -2.054 1.00 93.12 100 LYS A N 1
ATOM 753 C CA . LYS A 1 100 ? -5.534 6.387 -1.896 1.00 93.12 100 LYS A CA 1
ATOM 754 C C . LYS A 1 100 ? -5.665 5.462 -0.688 1.00 93.12 100 LYS A C 1
ATOM 756 O O . LYS A 1 100 ? -6.564 5.659 0.125 1.00 93.12 100 LYS A O 1
ATOM 761 N N . HIS A 1 101 ? -4.737 4.515 -0.546 1.00 94.38 101 HIS A N 1
ATOM 762 C CA . HIS A 1 101 ? -4.710 3.619 0.603 1.00 94.38 101 HIS A CA 1
ATOM 763 C C . HIS A 1 101 ? -4.498 4.374 1.923 1.00 94.38 101 HIS A C 1
ATOM 765 O O . HIS A 1 101 ? -5.221 4.123 2.879 1.00 94.38 101 HIS A O 1
ATOM 771 N N . VAL A 1 102 ? -3.557 5.323 1.992 1.00 93.31 102 VAL A N 1
ATOM 772 C CA . VAL A 1 102 ? -3.324 6.125 3.211 1.00 93.31 102 VAL A CA 1
ATOM 773 C C . VAL A 1 102 ? -4.602 6.848 3.643 1.00 93.31 102 VAL A C 1
ATOM 775 O O . VAL A 1 102 ? -4.935 6.852 4.827 1.00 93.31 102 VAL A O 1
ATOM 778 N N . ALA A 1 103 ? -5.334 7.444 2.698 1.00 93.62 103 ALA A N 1
ATOM 779 C CA . ALA A 1 103 ? -6.581 8.143 2.993 1.00 93.62 103 ALA A CA 1
ATOM 780 C C . ALA A 1 103 ? -7.657 7.195 3.548 1.00 93.62 103 ALA A C 1
ATOM 782 O O . ALA A 1 103 ? -8.248 7.488 4.589 1.00 93.62 103 ALA A O 1
ATOM 783 N N . SER A 1 104 ? -7.873 6.043 2.901 1.00 93.44 104 SER A N 1
ATOM 784 C CA . SER A 1 104 ? -8.857 5.056 3.363 1.00 93.44 104 SER A CA 1
ATOM 785 C C . SER A 1 104 ? -8.456 4.406 4.687 1.00 93.44 104 SER A C 1
ATOM 787 O O . SER A 1 104 ? -9.298 4.235 5.561 1.00 93.44 104 SER A O 1
ATOM 789 N N . CYS A 1 105 ? -7.172 4.087 4.865 1.00 94.62 105 CYS A N 1
ATOM 790 C CA . CYS A 1 105 ? -6.660 3.444 6.073 1.00 94.62 105 CYS A CA 1
ATOM 791 C C . CYS A 1 105 ? -6.839 4.361 7.289 1.00 94.62 105 CYS A C 1
ATOM 793 O O . CYS A 1 105 ? -7.396 3.946 8.299 1.00 94.62 105 CYS A O 1
ATOM 795 N N . ARG A 1 106 ? -6.513 5.653 7.157 1.00 93.00 106 ARG A N 1
ATOM 796 C CA . ARG A 1 106 ? -6.748 6.646 8.220 1.00 93.00 106 ARG A CA 1
ATOM 797 C C . ARG A 1 106 ? -8.222 6.840 8.568 1.00 93.00 106 ARG A C 1
ATOM 799 O O . ARG A 1 106 ? -8.527 7.207 9.701 1.00 93.00 106 ARG A O 1
ATOM 806 N N . GLN A 1 107 ? -9.127 6.687 7.601 1.00 93.69 107 GLN A N 1
ATOM 807 C CA . GLN A 1 107 ? -10.565 6.730 7.868 1.00 93.69 107 GLN A CA 1
ATOM 808 C C . GLN A 1 107 ? -10.981 5.506 8.689 1.00 93.69 107 GLN A C 1
ATOM 810 O O . GLN A 1 107 ? -11.548 5.681 9.759 1.00 93.69 107 GLN A O 1
ATOM 815 N N . GLN A 1 108 ? -10.580 4.302 8.273 1.00 91.06 108 GLN A N 1
ATOM 816 C CA . GLN A 1 108 ? -10.868 3.067 9.012 1.00 91.06 108 GLN A CA 1
ATOM 817 C C . GLN A 1 108 ? -10.297 3.091 10.438 1.00 91.06 108 GLN A C 1
ATOM 819 O O . GLN A 1 108 ? -10.965 2.672 11.377 1.00 91.06 108 GLN A O 1
ATOM 824 N N . GLU A 1 109 ? -9.093 3.639 10.631 1.00 90.75 109 GLU A N 1
ATOM 825 C CA . GLU A 1 109 ? -8.510 3.824 11.965 1.00 90.75 109 GLU A CA 1
ATOM 826 C C . GLU A 1 109 ? -9.344 4.760 12.855 1.00 90.75 109 GLU A C 1
ATOM 828 O O . GLU A 1 109 ? -9.400 4.563 14.070 1.00 90.75 109 GLU A O 1
ATOM 833 N N . ARG A 1 110 ? -9.966 5.799 12.281 1.00 91.19 110 ARG A N 1
ATOM 834 C CA . ARG A 1 110 ? -10.865 6.697 13.021 1.00 91.19 110 ARG A CA 1
ATOM 835 C C . ARG A 1 110 ? -12.180 6.007 13.340 1.00 91.19 110 ARG A C 1
ATOM 837 O O . ARG A 1 110 ? -12.565 6.002 14.504 1.00 91.19 110 ARG A O 1
ATOM 844 N N . ASP A 1 111 ? -12.788 5.358 12.355 1.00 89.19 111 ASP A N 1
ATOM 845 C CA . ASP A 1 111 ? -14.068 4.668 12.513 1.00 89.19 111 ASP A CA 1
ATOM 846 C C . ASP A 1 111 ? -13.971 3.557 13.564 1.00 89.19 111 ASP A C 1
ATOM 848 O O . ASP A 1 111 ? -14.844 3.436 14.420 1.00 89.19 111 ASP A O 1
ATOM 852 N N . ALA A 1 112 ? -12.871 2.795 13.575 1.00 87.69 112 ALA A N 1
ATOM 853 C CA . ALA A 1 112 ? -12.617 1.773 14.588 1.00 87.69 112 ALA A CA 1
ATOM 854 C C . ALA A 1 112 ? -12.501 2.377 15.998 1.00 87.69 112 ALA A C 1
ATOM 856 O O . ALA A 1 112 ? -13.075 1.852 16.952 1.00 87.69 112 ALA A O 1
ATOM 857 N N . LYS A 1 113 ? -11.803 3.511 16.143 1.00 87.88 113 LYS A N 1
ATOM 858 C CA . LYS A 1 113 ? -11.682 4.216 17.432 1.00 87.88 113 LYS A CA 1
ATOM 859 C C . LYS A 1 113 ? -13.016 4.801 17.891 1.00 87.88 113 LYS A C 1
ATOM 861 O O . LYS A 1 113 ? -13.291 4.805 19.087 1.00 87.88 113 LYS A O 1
ATOM 866 N N . GLU A 1 114 ? -13.827 5.311 16.973 1.00 86.75 114 GLU A N 1
ATOM 867 C CA . GLU A 1 114 ? -15.163 5.829 17.273 1.00 86.75 114 GLU A CA 1
ATOM 868 C C . GLU A 1 114 ? -16.121 4.705 17.671 1.00 86.75 114 GLU A C 1
ATOM 870 O O . GLU A 1 114 ? -16.803 4.835 18.685 1.00 86.75 114 GLU A O 1
ATOM 875 N N . ASN A 1 115 ? -16.097 3.565 16.976 1.00 81.25 115 ASN A N 1
ATOM 876 C CA . ASN A 1 115 ? -16.899 2.398 17.345 1.00 81.25 115 ASN A CA 1
ATOM 877 C C . ASN A 1 115 ? -16.539 1.866 18.737 1.00 81.25 115 ASN A C 1
ATOM 879 O O . ASN A 1 115 ? -17.428 1.599 19.540 1.00 81.25 115 ASN A O 1
ATOM 883 N N . VAL A 1 116 ? -15.245 1.779 19.066 1.00 83.00 116 VAL A N 1
ATOM 884 C CA . VAL A 1 116 ? -14.800 1.382 20.413 1.00 83.00 116 VAL A CA 1
ATOM 885 C C . VAL A 1 116 ? -15.299 2.369 21.476 1.00 83.00 116 VAL A C 1
ATOM 887 O O . VAL A 1 116 ? -15.752 1.943 22.537 1.00 83.00 116 VAL A O 1
ATOM 890 N N . LYS A 1 117 ? -15.277 3.681 21.202 1.00 83.81 117 LYS A N 1
ATOM 891 C CA . LYS A 1 117 ? -15.823 4.693 22.125 1.00 83.81 117 LYS A CA 1
ATOM 892 C C . LYS A 1 117 ? -17.332 4.545 22.319 1.00 83.81 117 LYS A C 1
ATOM 894 O O . LYS A 1 117 ? -17.796 4.636 23.448 1.00 83.81 117 LYS A O 1
ATOM 899 N N . LEU A 1 118 ? -18.087 4.312 21.248 1.00 80.44 118 LEU A N 1
ATOM 900 C CA . LEU A 1 118 ? -19.535 4.094 21.323 1.00 80.44 118 LEU A CA 1
ATOM 901 C C . LEU A 1 118 ? -19.870 2.815 22.098 1.00 80.44 118 LEU A C 1
ATOM 903 O O . LEU A 1 118 ? -20.727 2.843 22.979 1.00 80.44 118 LEU A O 1
ATOM 907 N N . SER A 1 119 ? -19.121 1.737 21.859 1.00 76.75 119 SER A N 1
ATOM 908 C CA . SER A 1 119 ? -19.250 0.482 22.603 1.00 76.75 119 SER A CA 1
ATOM 909 C C . SER A 1 119 ? -18.980 0.672 24.102 1.00 76.75 119 SER A C 1
ATOM 911 O O . SER A 1 119 ? -19.753 0.187 24.926 1.00 76.75 119 SER A O 1
ATOM 913 N N . ALA A 1 120 ? -17.963 1.459 24.474 1.00 80.44 120 ALA A N 1
ATOM 914 C CA . ALA A 1 120 ? -17.690 1.801 25.874 1.00 80.44 120 ALA A CA 1
ATOM 915 C C . ALA A 1 120 ? -18.815 2.620 26.538 1.00 80.44 120 ALA A C 1
ATOM 917 O O . ALA A 1 120 ? -18.972 2.571 27.755 1.00 80.44 120 ALA A O 1
ATOM 918 N N . LEU A 1 121 ? -19.615 3.348 25.752 1.00 84.69 121 LEU A N 1
ATOM 919 C CA . LEU A 1 121 ? -20.808 4.065 26.216 1.00 84.69 121 LEU A CA 1
ATOM 920 C C . LEU A 1 121 ? -22.074 3.186 26.212 1.00 84.69 121 LEU A C 1
ATOM 922 O O . LEU A 1 121 ? -23.172 3.698 26.417 1.00 84.69 121 LEU A O 1
ATOM 926 N N . GLY A 1 122 ? -21.943 1.878 25.965 1.00 78.19 122 GLY A N 1
ATOM 927 C CA . GLY A 1 122 ? -23.066 0.940 25.883 1.00 78.19 122 GLY A CA 1
ATOM 928 C C . GLY A 1 122 ? -23.853 1.020 24.572 1.00 78.19 122 GLY A C 1
ATOM 929 O O . GLY A 1 122 ? -24.853 0.323 24.413 1.00 78.19 122 GLY A O 1
ATOM 930 N N . VAL A 1 123 ? -23.406 1.828 23.608 1.00 71.56 123 VAL A N 1
ATOM 931 C CA . VAL A 1 123 ? -24.024 1.945 22.285 1.00 71.56 123 VAL A CA 1
ATOM 932 C C . VAL A 1 123 ? -23.409 0.880 21.382 1.00 71.56 123 VAL A C 1
ATOM 934 O O . VAL A 1 123 ? -22.398 1.103 20.718 1.00 71.56 123 VAL A O 1
ATOM 937 N N . THR A 1 124 ? -24.010 -0.308 21.383 1.00 72.88 124 THR A N 1
ATOM 938 C CA . THR A 1 124 ? -23.689 -1.378 20.428 1.00 72.88 124 THR A CA 1
ATOM 939 C C . THR A 1 124 ? -24.744 -1.363 19.327 1.00 72.88 124 THR A C 1
ATOM 941 O O . THR A 1 124 ? -25.937 -1.395 19.618 1.00 72.88 124 THR A O 1
ATOM 944 N N . GLY A 1 125 ? -24.321 -1.267 18.064 1.00 66.56 125 GLY A N 1
ATOM 945 C CA . GLY A 1 125 ? -25.234 -1.287 16.921 1.00 66.56 125 GLY A CA 1
ATOM 946 C C . GLY A 1 125 ? -26.061 -2.576 16.893 1.00 66.56 125 GLY A C 1
ATOM 947 O O . GLY A 1 125 ? -25.511 -3.672 16.956 1.00 66.56 125 GLY A O 1
ATOM 948 N N . THR A 1 126 ? -27.379 -2.415 16.819 1.00 63.09 126 THR A N 1
ATOM 949 C CA . THR A 1 126 ? -28.429 -3.444 16.836 1.00 63.09 126 THR A CA 1
ATOM 950 C C . THR A 1 126 ? -28.294 -4.436 15.676 1.00 63.09 126 THR A C 1
ATOM 952 O O . THR A 1 126 ? -28.900 -4.261 14.620 1.00 63.09 126 THR A O 1
ATOM 955 N N . GLY A 1 127 ? -27.472 -5.468 15.860 1.00 62.28 127 GLY A N 1
ATOM 956 C CA . GLY A 1 127 ? -27.431 -6.657 15.001 1.00 62.28 127 GLY A CA 1
ATOM 957 C C . GLY A 1 127 ? -28.395 -7.764 15.440 1.00 62.28 127 GLY A C 1
ATOM 958 O O . GLY A 1 127 ? -28.570 -8.731 14.709 1.00 62.28 127 GLY A O 1
ATOM 959 N N . ASP A 1 128 ? -29.032 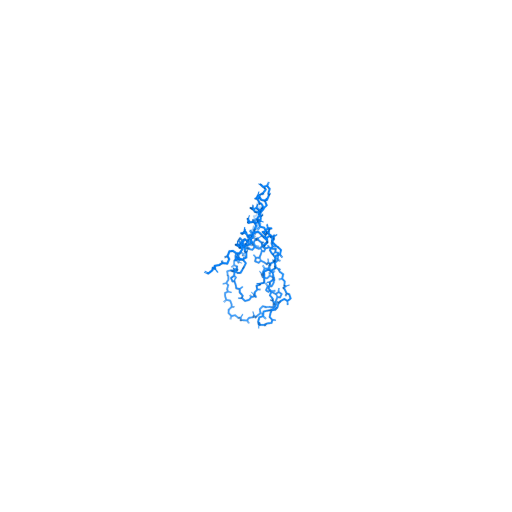-7.609 16.602 1.00 59.38 128 ASP A N 1
ATOM 960 C CA . ASP A 1 128 ? -30.021 -8.538 17.149 1.00 59.38 128 ASP A CA 1
ATOM 961 C C . ASP A 1 128 ? -31.416 -7.920 16.982 1.00 59.38 128 ASP A C 1
ATOM 963 O O . ASP A 1 128 ? -32.013 -7.372 17.903 1.00 59.38 128 ASP A O 1
ATOM 967 N N . ILE A 1 129 ? -31.878 -7.866 15.734 1.00 64.81 129 ILE A N 1
ATOM 968 C CA . ILE A 1 129 ? -33.289 -7.623 15.436 1.00 64.81 129 ILE A CA 1
ATOM 969 C C . ILE A 1 129 ? -33.856 -9.011 15.188 1.00 64.81 129 ILE A C 1
ATOM 971 O O . ILE A 1 129 ? -33.634 -9.586 14.120 1.00 64.81 129 ILE A O 1
ATOM 975 N N . ASP A 1 130 ? -34.528 -9.573 16.189 1.00 65.75 130 ASP A N 1
ATOM 976 C CA . ASP A 1 130 ? -35.213 -10.848 16.030 1.00 65.75 130 ASP A CA 1
ATOM 977 C C . ASP A 1 130 ? -36.284 -10.677 14.931 1.00 65.75 130 ASP A C 1
ATOM 979 O O . ASP A 1 130 ? -37.177 -9.829 15.054 1.00 65.75 130 ASP A O 1
ATOM 983 N N . PRO A 1 131 ? -36.233 -11.441 13.822 1.00 60.50 131 PRO A N 1
ATOM 984 C CA . PRO A 1 131 ? -37.209 -11.329 12.738 1.00 60.50 131 PRO A CA 1
ATOM 985 C C . PRO A 1 131 ? -38.646 -11.632 13.188 1.00 60.50 131 PRO A C 1
ATOM 987 O O . PRO A 1 131 ? -39.592 -11.374 12.441 1.00 60.50 131 PRO A O 1
ATOM 990 N N . ARG A 1 132 ? -38.834 -12.172 14.398 1.00 60.22 132 ARG A N 1
ATOM 991 C CA . ARG A 1 132 ? -40.142 -12.411 15.007 1.00 60.22 132 ARG A CA 1
ATOM 992 C C . ARG A 1 132 ? -40.822 -11.140 15.531 1.00 60.22 132 ARG A C 1
ATOM 994 O O . ARG A 1 132 ? -42.036 -11.166 15.722 1.00 60.22 132 ARG A O 1
ATOM 1001 N N . GLU A 1 133 ? -40.091 -10.035 15.691 1.00 57.75 133 GLU A N 1
ATOM 1002 C CA . GLU A 1 133 ? -40.628 -8.751 16.170 1.00 57.75 133 GLU A CA 1
ATOM 1003 C C . GLU A 1 133 ? -41.097 -7.805 15.056 1.00 57.75 133 GLU A C 1
ATOM 1005 O O . GLU A 1 133 ? -41.448 -6.659 15.326 1.00 57.75 133 GLU A O 1
ATOM 1010 N N . VAL A 1 134 ? -41.157 -8.264 13.801 1.00 61.38 134 VAL A N 1
ATOM 1011 C CA . VAL A 1 134 ? -41.765 -7.491 12.710 1.00 61.38 134 VAL A CA 1
ATOM 1012 C C . VAL A 1 134 ? -43.173 -8.034 12.450 1.00 61.38 134 VAL A C 1
ATOM 1014 O O . VAL A 1 134 ? -43.309 -9.067 11.786 1.00 61.38 134 VAL A O 1
ATOM 1017 N N . PRO A 1 135 ? -44.253 -7.371 12.917 1.00 60.72 135 PRO A N 1
ATOM 1018 C CA . PRO A 1 135 ? -45.591 -7.690 12.452 1.00 60.72 135 PRO A CA 1
ATOM 1019 C C . PRO A 1 135 ? -45.629 -7.383 10.955 1.00 60.72 135 PRO A C 1
ATOM 1021 O O . PRO A 1 135 ? -45.695 -6.225 10.543 1.00 60.72 135 PRO A O 1
ATOM 1024 N N . GLN A 1 136 ? -45.551 -8.419 10.119 1.00 67.88 136 GLN A N 1
ATOM 1025 C CA . GLN A 1 136 ? -45.829 -8.297 8.694 1.00 67.88 136 GLN A CA 1
ATOM 1026 C C . GLN A 1 136 ? -47.326 -8.040 8.535 1.00 67.88 136 GLN A C 1
ATOM 1028 O O . GLN A 1 136 ? -48.114 -8.956 8.299 1.00 67.88 136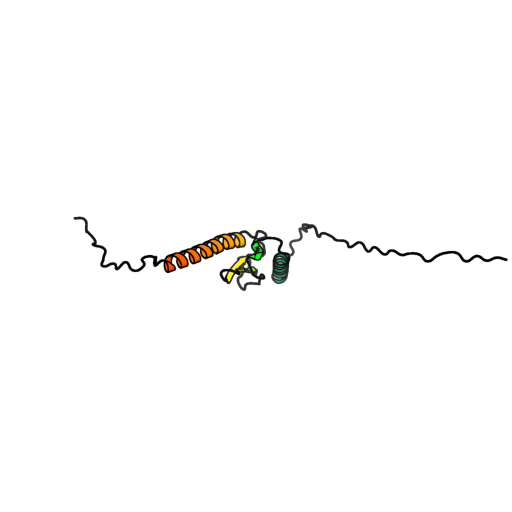 GLN A O 1
ATOM 1033 N N . LEU A 1 137 ? -47.727 -6.784 8.724 1.00 63.84 137 LEU A N 1
ATOM 1034 C CA . LEU A 1 137 ? -49.058 -6.311 8.385 1.00 63.84 137 LEU A CA 1
ATOM 1035 C C . LEU A 1 137 ? -49.211 -6.470 6.872 1.00 63.84 137 LEU A C 1
ATOM 1037 O O . LEU A 1 137 ? -48.717 -5.666 6.083 1.00 63.84 137 LEU A O 1
ATOM 1041 N N . ARG A 1 138 ? -49.843 -7.573 6.465 1.00 54.78 138 ARG A N 1
ATOM 1042 C CA . ARG A 1 138 ? -50.268 -7.779 5.085 1.00 54.78 138 ARG A CA 1
ATOM 1043 C C . ARG A 1 138 ? -51.336 -6.739 4.767 1.00 54.78 138 ARG A C 1
ATOM 1045 O O . ARG A 1 138 ? -52.333 -6.643 5.479 1.00 54.78 138 ARG A O 1
ATOM 1052 N N . ALA A 1 139 ? -51.106 -5.976 3.703 1.00 57.78 139 ALA A N 1
ATOM 1053 C CA . ALA A 1 139 ? -52.152 -5.199 3.059 1.00 57.78 139 ALA A CA 1
ATOM 1054 C C . ALA A 1 139 ? -53.247 -6.158 2.558 1.00 57.78 139 ALA A C 1
ATOM 1056 O O . ALA A 1 139 ? -52.925 -7.213 2.001 1.00 57.78 139 ALA A O 1
ATOM 1057 N N . ILE A 1 140 ? -54.504 -5.800 2.824 1.00 55.28 140 ILE A N 1
ATOM 1058 C CA . ILE A 1 140 ? -55.718 -6.476 2.341 1.00 55.28 140 ILE A CA 1
ATOM 1059 C C . ILE A 1 140 ? -56.089 -5.878 0.987 1.00 55.28 140 ILE A C 1
ATOM 1061 O O . ILE A 1 140 ? -56.009 -4.633 0.876 1.00 55.28 140 ILE A O 1
#

Foldseek 3Di:
DDDDDDDDDDDPPPPPPPPPPPVPDDPPPDPPPDALVRLLVVQQVVLVVVPDPLSVQWDRKDWDPDADPVRHTWIWTQGPQPRDTQT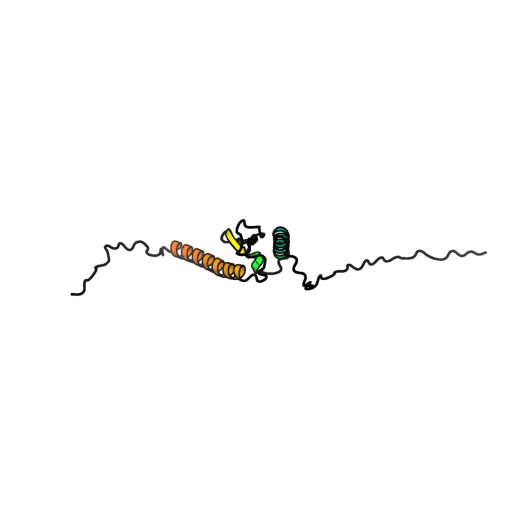DHSPDPDCVSSVVCVVVSVVVVVVVVVQVVCVVVVNDPPPPPPPVPDPPPDDD

pLDDT: mean 74.3, std 19.21, range [35.75, 94.75]

Sequence (140 aa):
MVAKGAVESEAEKGVSDVNVESVSSTKNSNGLQLTDKQELKKAQLTHSNGGSASYAYFETPQLADALDKHRRRMLAYPCKACGTLIHRPTYESSPTNLLKHVASCRQQERDAKENVKLSALGVTGTGDIDPREVPQLRAI

Organism: NCBI:txid27350

Secondary struct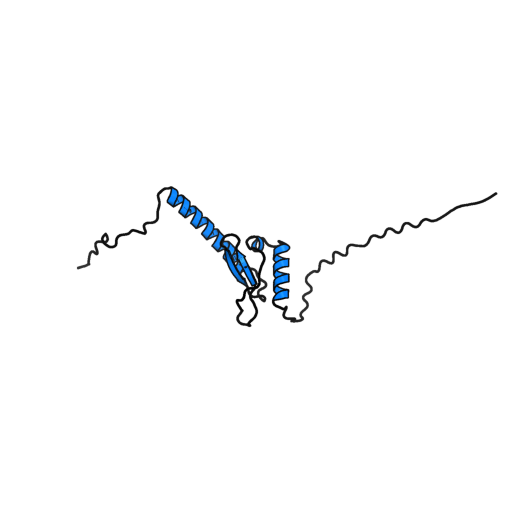ure (DSSP, 8-state):
-----------------------------------HHHHHHHHHHHHHTT--HHHHTB---EEEEEE-TTSPEEEEEEBTTT--EEEE-TT----HHHHHHHHHHHHHHHHHHHHHHHHHTT--------GGG-------

Radius of gyration: 31.18 Å; chains: 1; bounding box: 136×51×50 Å